Protein 3POD (pdb70)

Secondary structure (DSSP, 8-state):
-------PPP-------/-------PPP-------/-------PPP-------

Foldseek 3Di:
DADDDDDDDDDDDDDPD/DQDDDDDDDDDDDDDPD/DDDDDDDDDDDDDDDPD

Solvent-accessible surface area: 4622 Å² total

Radius of gyration: 19.17 Å; Cα contacts (8 Å, |Δi|>4): 153; chains: 3; bounding box: 61×9×31 Å

Structure (mmCIF, N/CA/C/O backbone):
data_3POD
#
_entry.id   3POD
#
_cell.length_a   84.880
_cell.length_b   23.440
_cell.length_c   25.800
_cell.angle_alpha   90.00
_cell.angle_beta   94.03
_cell.angle_gamma   90.00
#
_symmetry.space_group_name_H-M   'C 1 2 1'
#
loop_
_entity.id
_entity.type
_entity.pdbx_description
1 polymer 'MBL collagen-like peptide'
2 water water
#
loop_
_atom_site.group_PDB
_atom_site.id
_atom_site.type_symbol
_atom_site.label_atom_id
_atom_site.label_alt_id
_atom_site.label_comp_id
_atom_site.label_asym_id
_atom_site.label_entity_id
_atom_site.label_seq_id
_atom_site.pdbx_PDB_ins_code
_atom_site.Cartn_x
_atom_site.Cartn_y
_atom_site.Cartn_z
_atom_site.occupancy
_atom_site.B_iso_or_equiv
_atom_site.auth_seq_id
_atom_site.auth_comp_id
_atom_site.auth_asym_id
_atom_si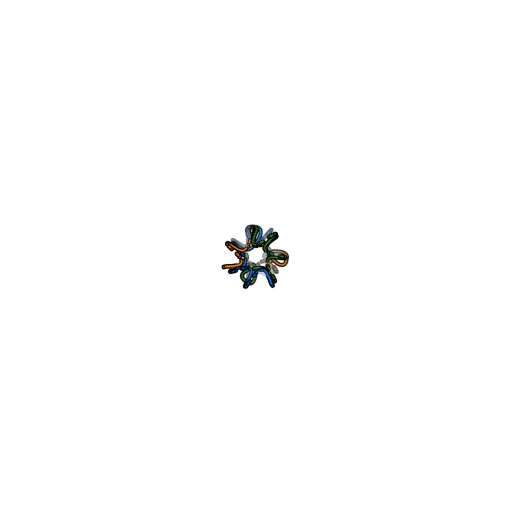te.auth_atom_id
_atom_site.pdbx_PDB_model_num
ATOM 4 N N . GLY A 1 2 ? -30.632 -4.024 -9.421 1.00 17.92 2 GLY A N 1
ATOM 5 C CA . GLY A 1 2 ? -30.438 -2.708 -8.754 1.00 16.93 2 GLY A CA 1
ATOM 6 C C . GLY A 1 2 ? -28.973 -2.355 -8.896 1.00 15.66 2 GLY A C 1
ATOM 7 O O . GLY A 1 2 ? -28.163 -3.219 -9.231 1.00 16.73 2 GLY A O 1
ATOM 8 N N . PRO A 1 3 ? -28.620 -1.095 -8.650 1.00 12.92 3 PRO A N 1
ATOM 9 C CA . PRO A 1 3 ? -27.205 -0.799 -8.666 1.00 12.16 3 PRO A CA 1
ATOM 10 C C . PRO A 1 3 ? -26.468 -1.539 -7.556 1.00 11.76 3 PRO A C 1
ATOM 11 O O . PRO A 1 3 ? -27.031 -1.696 -6.471 1.00 11.53 3 PRO A O 1
ATOM 23 N N . GLY A 1 5 ? -24.173 -1.849 -4.434 1.00 5.84 5 GLY A N 1
ATOM 24 C CA . GLY A 1 5 ? -23.822 -0.952 -3.352 1.00 4.69 5 GLY A CA 1
ATOM 25 C C . GLY A 1 5 ? -22.490 -0.294 -3.604 1.00 5.07 5 GLY A C 1
ATOM 26 O O . GLY A 1 5 ? -21.737 -0.727 -4.473 1.00 7.55 5 GLY A O 1
ATOM 27 N N . PRO A 1 6 ? -22.193 0.760 -2.838 1.00 6.15 6 PRO A N 1
ATOM 28 C CA . PRO A 1 6 ? -20.848 1.304 -2.921 1.00 6.73 6 PRO A CA 1
ATOM 29 C C . PRO A 1 6 ? -19.772 0.428 -2.393 1.00 4.86 6 PRO A C 1
ATOM 30 O O . PRO A 1 6 ? -20.050 -0.428 -1.564 1.00 5.94 6 PRO A O 1
ATOM 42 N N . GLY A 1 8 ? -16.921 -0.762 0.069 1.00 5.14 8 GLY A N 1
ATOM 43 C CA . GLY A 1 8 ? -16.868 -0.722 1.493 1.00 4.95 8 GLY A CA 1
ATOM 44 C C . GLY A 1 8 ? -15.830 0.287 1.992 1.00 3.93 8 GLY A C 1
ATOM 45 O O . GLY A 1 8 ? -15.092 0.966 1.194 1.00 4.75 8 GLY A O 1
ATOM 46 N N . PRO A 1 9 ? -15.714 0.370 3.316 1.00 5.59 9 PRO A N 1
ATOM 47 C CA . PRO A 1 9 ? -14.643 1.220 3.903 1.00 5.09 9 PRO A CA 1
ATOM 48 C C . PRO A 1 9 ? -13.236 0.703 3.532 1.00 5.77 9 PRO A C 1
ATOM 49 O O . PRO A 1 9 ? -13.103 -0.493 3.149 1.00 6.43 9 PRO A O 1
ATOM 61 N N . GLY A 1 11 ? -9.638 -0.971 4.027 1.00 6.12 11 GLY A N 1
ATOM 62 C CA . GLY A 1 11 ? -9.087 -2.002 4.876 1.00 6.15 11 GLY A CA 1
ATOM 63 C C . GLY A 1 11 ? -8.339 -1.510 6.108 1.00 6.55 11 GLY A C 1
ATOM 64 O O . GLY A 1 11 ? -8.021 -0.342 6.228 1.00 7.27 11 GLY A O 1
ATOM 65 N N . LYS A 1 12 ? -8.028 -2.461 6.990 1.00 7.69 12 LYS A N 1
ATOM 66 C CA . LYS A 1 12 ? -7.167 -2.219 8.141 1.00 8.43 12 LYS A CA 1
ATOM 67 C C . LYS A 1 12 ? -5.800 -1.700 7.709 1.00 7.41 12 LYS A C 1
ATOM 68 O O . LYS A 1 12 ? -5.275 -2.096 6.653 1.00 8.56 12 LYS A O 1
ATOM 74 N N . LEU A 1 13 ? -5.192 -0.881 8.557 1.00 5.92 13 LEU A N 1
ATOM 75 C CA . LEU A 1 13 ? -3.811 -0.493 8.394 1.00 7.03 13 LEU A CA 1
ATOM 76 C C . LEU A 1 13 ? -2.969 -1.760 8.273 1.00 6.77 13 LEU A C 1
ATOM 77 O O . LEU A 1 13 ? -3.218 -2.736 9.022 1.00 6.51 13 LEU A O 1
ATOM 82 N N . GLY A 1 14 ? -1.928 -1.751 7.431 1.00 6.34 14 GLY A N 1
ATOM 83 C CA . GLY A 1 14 ? -1.067 -2.911 7.328 1.00 6.27 14 GLY A CA 1
ATOM 84 C C . GLY A 1 14 ? -0.272 -3.203 8.604 1.00 6.46 14 GLY A C 1
ATOM 85 O O . GLY A 1 14 ? -0.142 -2.336 9.495 1.00 5.88 14 GLY A O 1
ATOM 86 N N . PRO A 1 15 ? 0.246 -4.429 8.719 1.00 6.14 15 PRO A N 1
ATOM 87 C CA . PRO A 1 15 ? 1.044 -4.735 9.885 1.00 6.70 15 PRO A CA 1
ATOM 88 C C . PRO A 1 15 ? 2.369 -3.966 9.909 1.00 5.23 15 PRO A C 1
ATOM 89 O O . PRO A 1 15 ? 2.863 -3.553 8.845 1.00 7.40 15 PRO A O 1
ATOM 101 N N . GLY A 1 17 ? 6.241 -3.257 9.6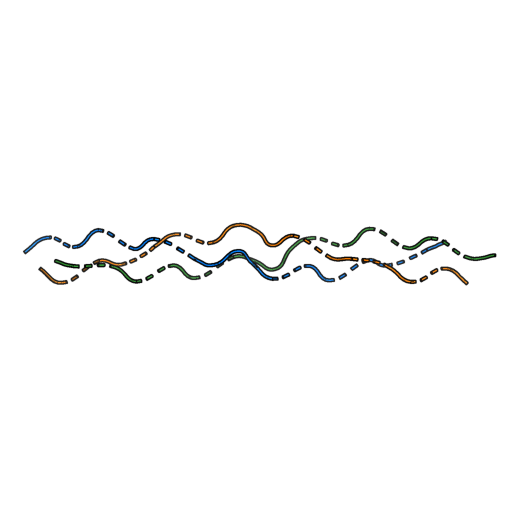97 1.00 6.17 17 GLY A N 1
ATOM 102 C CA . GLY A 1 17 ? 7.296 -3.823 8.909 1.00 7.46 17 GLY A CA 1
ATOM 103 C C . GLY A 1 17 ? 8.223 -4.745 9.661 1.00 8.14 17 GLY A C 1
ATOM 104 O O . GLY A 1 17 ? 8.216 -4.820 10.914 1.00 7.56 17 GLY A O 1
ATOM 105 N N . PRO A 1 18 ? 9.116 -5.396 8.888 1.00 8.53 18 PRO A N 1
ATOM 106 C CA . PRO A 1 18 ? 10.140 -6.204 9.469 1.00 9.62 18 PRO A CA 1
ATOM 107 C C . PRO A 1 18 ? 11.052 -5.409 10.422 1.00 7.02 18 PRO A C 1
ATOM 108 O O . PRO A 1 18 ? 11.250 -4.245 10.171 1.00 7.68 18 PRO A O 1
ATOM 120 N N . GLY A 1 20 ? 14.415 -3.725 11.747 1.00 4.70 20 GLY A N 1
ATOM 121 C CA . GLY A 1 20 ? 15.577 -3.291 11.020 1.00 4.32 20 GLY A CA 1
ATOM 122 C C . GLY A 1 20 ? 16.783 -4.182 11.158 1.00 3.35 20 GLY A C 1
ATOM 123 O O . GLY A 1 20 ? 16.810 -5.115 11.994 1.00 4.35 20 GLY A O 1
ATOM 124 N N . PRO A 1 21 ? 17.798 -3.929 10.321 1.00 3.40 21 PRO A N 1
ATOM 125 C CA . PRO A 1 21 ? 19.047 -4.688 10.416 1.00 3.60 21 PRO A CA 1
ATOM 126 C C . PRO A 1 21 ? 19.832 -4.350 11.676 1.00 3.61 21 PRO A C 1
ATOM 127 O O . PRO A 1 21 ? 19.603 -3.306 12.273 1.00 3.11 21 PRO A O 1
ATOM 139 N N . GLY A 1 23 ? 22.801 -2.910 13.969 1.00 4.75 23 GLY A N 1
ATOM 140 C CA . GLY A 1 23 ? 23.678 -1.781 13.865 1.00 5.36 23 GLY A CA 1
ATOM 141 C C . GLY A 1 23 ? 25.102 -2.109 13.406 1.00 5.17 23 GLY A C 1
ATOM 142 O O . GLY A 1 23 ? 25.487 -3.298 13.338 1.00 5.73 23 GLY A O 1
ATOM 143 N N . PRO A 1 24 ? 25.890 -1.063 13.182 1.00 5.95 24 PRO A N 1
ATOM 144 C CA . PRO A 1 24 ? 27.291 -1.219 12.877 1.00 7.15 24 PRO A CA 1
ATOM 145 C C . PRO A 1 24 ? 28.105 -1.688 14.079 1.00 6.78 24 PRO A C 1
ATOM 146 O O . PRO A 1 24 ? 27.667 -1.575 15.235 1.00 6.56 24 PRO A O 1
ATOM 162 N N . GLY B 1 2 ? -30.368 -4.206 -5.352 1.00 21.87 2 GLY B N 1
ATOM 163 C CA . GLY B 1 2 ? -28.979 -4.387 -5.689 1.00 19.38 2 GLY B CA 1
ATOM 164 C C . GLY B 1 2 ? -28.115 -5.281 -4.809 1.00 16.74 2 GLY B C 1
ATOM 165 O O . GLY B 1 2 ? -28.318 -5.481 -3.616 1.00 16.00 2 GLY B O 1
ATOM 166 N N . PRO B 1 3 ? -27.084 -5.819 -5.421 1.00 13.22 3 PRO B N 1
ATOM 167 C CA . PRO B 1 3 ? -26.100 -6.620 -4.659 1.00 11.84 3 PRO B CA 1
ATOM 168 C C . PRO B 1 3 ? -25.222 -5.766 -3.760 1.00 9.13 3 PRO B C 1
ATOM 169 O O . PRO B 1 3 ? -25.065 -4.557 -3.959 1.00 8.19 3 PRO B O 1
ATOM 181 N N . GLY B 1 5 ? -21.985 -3.939 -2.388 1.00 4.56 5 GLY B N 1
ATOM 182 C CA . GLY B 1 5 ? -20.849 -3.378 -3.047 1.00 4.11 5 GLY B CA 1
ATOM 183 C C . GLY B 1 5 ? -19.601 -4.221 -2.934 1.00 3.55 5 GLY B C 1
ATOM 184 O O . GLY B 1 5 ? -19.537 -5.169 -2.127 1.00 4.94 5 GLY B O 1
ATOM 185 N N . PRO B 1 6 ? -18.577 -3.875 -3.713 1.00 3.94 6 PRO B N 1
ATOM 186 C CA . PRO B 1 6 ? -17.298 -4.548 -3.634 1.00 4.33 6 PRO B CA 1
ATOM 187 C C . PRO B 1 6 ? -16.613 -4.255 -2.281 1.00 4.11 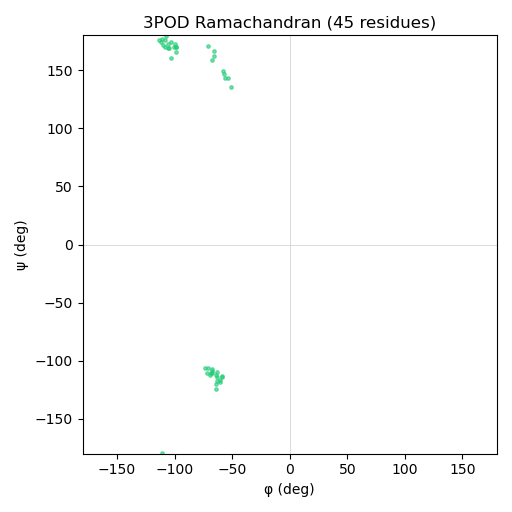6 PRO B C 1
ATOM 188 O O . PRO B 1 6 ? -16.932 -3.269 -1.612 1.00 3.87 6 PRO B O 1
ATOM 200 N N . GLY B 1 8 ? -13.879 -2.509 0.004 1.00 5.76 8 GLY B N 1
ATOM 201 C CA . GLY B 1 8 ? -13.309 -1.198 -0.112 1.00 4.88 8 GLY B CA 1
ATOM 202 C C . GLY B 1 8 ? -11.864 -1.259 -0.607 1.00 5.60 8 GLY B C 1
ATOM 203 O O . GLY B 1 8 ? -11.282 -2.362 -0.857 1.00 6.37 8 GLY B O 1
ATOM 204 N N . PRO B 1 9 ? -11.270 -0.073 -0.742 1.00 5.92 9 PRO B N 1
ATOM 205 C CA . PRO B 1 9 ? -9.866 -0.029 -1.112 1.00 7.97 9 PRO B CA 1
ATOM 206 C C . PRO B 1 9 ? -8.987 -0.677 -0.048 1.00 6.26 9 PRO B C 1
ATOM 207 O O . PRO B 1 9 ? -9.396 -0.805 1.099 1.00 6.41 9 PRO B O 1
ATOM 219 N N . GLY B 1 11 ? -6.195 -1.136 2.937 1.00 8.08 11 GLY B N 1
ATOM 220 C CA . GLY B 1 11 ? -5.720 -0.247 3.943 1.00 8.09 11 GLY B CA 1
ATOM 221 C C . GLY B 1 11 ? -4.388 0.362 3.567 1.00 9.86 11 GLY B C 1
ATOM 222 O O . GLY B 1 11 ? -3.693 -0.047 2.605 1.00 11.21 11 GLY B O 1
ATOM 223 N N . LYS B 1 12 ? -3.999 1.338 4.359 1.00 10.42 12 LYS B N 1
ATOM 224 C CA . LYS B 1 12 ? -2.719 1.995 4.194 1.00 11.69 12 LYS B CA 1
ATOM 225 C C . LYS B 1 12 ? -1.549 1.064 4.516 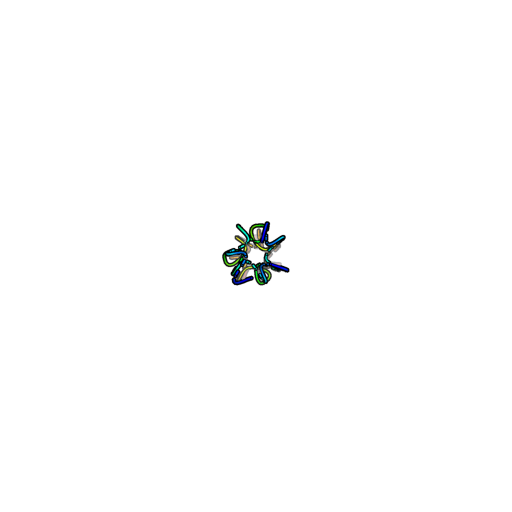1.00 10.84 12 LYS B C 1
ATOM 226 O O . LYS B 1 12 ? -1.657 0.120 5.292 1.00 8.12 12 LYS B O 1
ATOM 232 N N . LEU B 1 13 ? -0.392 1.445 3.974 1.00 10.91 13 LEU B N 1
ATOM 233 C CA . LEU B 1 13 ? 0.879 0.831 4.277 1.00 11.68 13 LEU B CA 1
ATOM 234 C C . LEU B 1 13 ? 1.082 0.771 5.763 1.00 10.02 13 LEU B C 1
ATOM 235 O O . LEU B 1 13 ? 0.867 1.782 6.470 1.00 10.68 13 LEU B O 1
ATOM 240 N N . GLY B 1 14 ? 1.544 -0.374 6.273 1.00 8.83 14 GLY B N 1
ATOM 241 C CA . GLY B 1 14 ? 1.795 -0.459 7.698 1.00 8.52 14 GLY B CA 1
ATOM 242 C C . GLY B 1 14 ? 2.939 0.464 8.155 1.00 6.86 14 GLY B C 1
ATOM 243 O O . GLY B 1 14 ? 3.773 0.961 7.307 1.00 8.76 14 GLY B O 1
ATOM 244 N N . PRO B 1 15 ? 3.064 0.672 9.482 1.00 5.46 15 PRO B N 1
ATOM 245 C CA . PRO B 1 15 ? 4.195 1.388 10.031 1.00 6.06 15 PRO B CA 1
ATOM 246 C C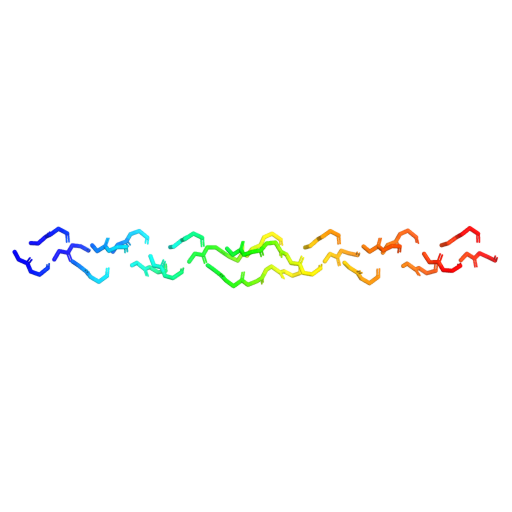 . PRO B 1 15 ? 5.526 0.706 9.726 1.00 5.11 15 PRO B C 1
ATOM 247 O O . PRO B 1 15 ? 5.567 -0.498 9.543 1.00 6.79 15 PRO B O 1
ATOM 259 N N . GLY B 1 17 ? 8.919 -1.162 10.707 1.00 5.36 17 GLY B N 1
ATOM 260 C CA . GLY B 1 17 ? 9.328 -2.017 11.779 1.00 4.23 17 GLY B CA 1
ATOM 261 C C . GLY B 1 17 ? 10.091 -1.282 12.885 1.00 4.98 17 GLY B C 1
ATOM 262 O O . GLY B 1 17 ? 10.487 -0.121 12.725 1.00 6.22 17 GLY B O 1
ATOM 263 N N . PRO B 1 18 ? 10.308 -1.971 14.000 1.00 5.30 18 PRO B N 1
ATOM 264 C CA . PRO B 1 18 ? 11.094 -1.364 15.074 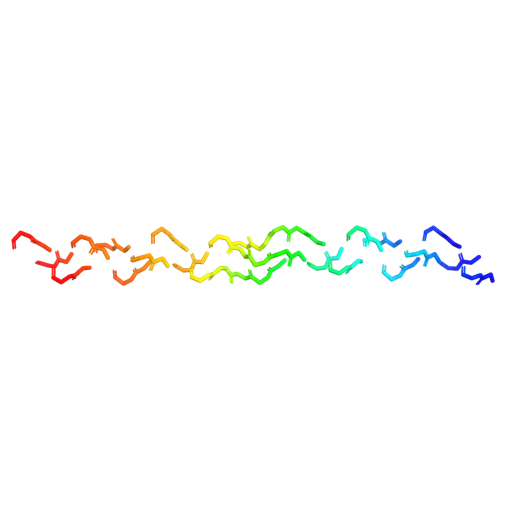1.00 5.14 18 PRO B CA 1
ATOM 265 C C . PRO B 1 18 ? 12.592 -1.342 14.693 1.00 4.23 18 PRO B C 1
ATOM 266 O O . PRO B 1 18 ? 13.021 -2.048 13.723 1.00 5.65 18 PRO B O 1
ATOM 278 N N . GLY B 1 20 ? 16.484 -2.201 14.546 1.00 3.91 20 GLY B N 1
ATOM 279 C CA . GLY B 1 20 ? 17.179 -3.436 14.624 1.00 3.83 20 GLY B CA 1
ATOM 280 C C . GLY B 1 20 ? 17.988 -3.650 15.876 1.00 3.11 20 GLY B C 1
ATOM 281 O O . GLY B 1 20 ? 18.154 -2.760 16.722 1.00 3.70 20 GLY B O 1
ATOM 282 N N . PRO B 1 21 ? 18.587 -4.848 15.976 1.00 3.80 21 PRO B N 1
ATOM 283 C CA . PRO B 1 21 ? 19.419 -5.146 17.130 1.00 4.25 21 PRO B CA 1
ATOM 284 C C . PRO B 1 21 ? 20.659 -4.235 17.212 1.00 3.55 21 PRO B C 1
ATOM 285 O O . PRO B 1 21 ? 21.151 -3.765 16.179 1.00 4.03 21 PRO B O 1
ATOM 297 N N . GLY B 1 23 ? 24.520 -3.490 17.091 1.00 4.31 23 GLY B N 1
ATOM 298 C CA . GLY B 1 23 ? 25.633 -4.094 16.434 1.00 5.38 23 GLY B CA 1
ATOM 299 C C . GLY B 1 23 ? 26.550 -4.791 17.421 1.00 5.30 23 GLY B C 1
ATOM 300 O O . GLY B 1 23 ? 26.396 -4.685 18.658 1.00 7.23 23 GLY B O 1
ATOM 301 N N . PRO B 1 24 ? 27.514 -5.532 16.891 1.00 6.66 24 PRO B N 1
ATOM 302 C CA . PRO B 1 24 ? 28.397 -6.297 17.754 1.00 8.07 24 PRO B CA 1
ATOM 303 C C . PRO B 1 24 ? 29.499 -5.417 18.357 1.00 9.21 24 PRO B C 1
ATOM 304 O O . PRO B 1 24 ? 29.687 -4.311 17.891 1.00 9.39 24 PRO B O 1
ATOM 320 N N . GLY C 1 2 ? -27.695 -1.480 -3.537 1.00 14.17 2 GLY C N 1
ATOM 321 C CA . GLY C 1 2 ? -27.355 -2.526 -2.584 1.00 10.12 2 GLY C CA 1
ATOM 322 C C . GLY C 1 2 ? -26.625 -1.981 -1.360 1.00 7.91 2 GLY C C 1
ATOM 323 O O . GLY C 1 2 ? -26.240 -0.802 -1.285 1.00 8.37 2 GLY C O 1
ATOM 324 N N . PRO C 1 3 ? -26.390 -2.871 -0.382 1.00 7.06 3 PRO C N 1
ATOM 325 C CA . PRO C 1 3 ? -25.645 -2.470 0.784 1.00 6.91 3 PRO C CA 1
ATOM 326 C C . PRO C 1 3 ? -24.226 -2.059 0.473 1.00 4.70 3 PRO C C 1
ATOM 327 O O . PRO C 1 3 ? -23.625 -2.588 -0.441 1.00 6.08 3 PRO C O 1
ATOM 339 N N . GLY C 1 5 ? -20.271 -2.282 0.623 1.00 3.46 5 GLY C N 1
ATOM 340 C CA . GLY C 1 5 ? -19.441 -3.442 0.661 1.00 3.67 5 GLY C CA 1
ATO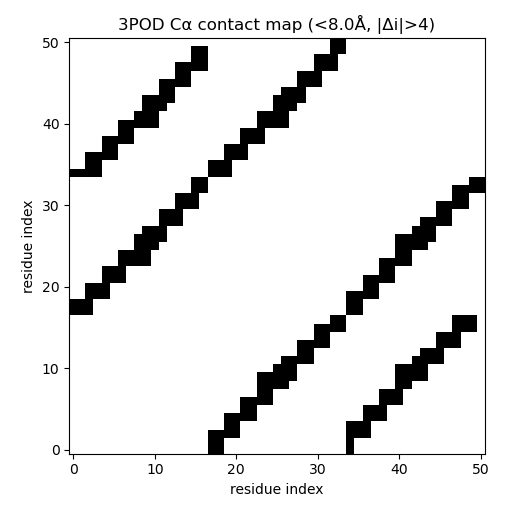M 341 C C . GLY C 1 5 ? -18.707 -3.653 1.949 1.00 3.45 5 GLY C C 1
ATOM 342 O O . GLY C 1 5 ? -18.698 -2.758 2.830 1.00 4.31 5 GLY C O 1
ATOM 343 N N . PRO C 1 6 ? -18.017 -4.806 2.051 1.00 4.16 6 PRO C N 1
ATOM 344 C CA . PRO C 1 6 ? -17.189 -5.041 3.235 1.00 4.71 6 PRO C CA 1
ATOM 345 C C . PRO C 1 6 ? -15.926 -4.157 3.264 1.00 4.34 6 PRO C C 1
ATOM 346 O O . PRO C 1 6 ? -15.555 -3.622 2.239 1.00 5.17 6 PRO C O 1
ATOM 358 N N . GLY C 1 8 ? -12.147 -3.196 2.995 1.00 5.97 8 GLY C N 1
ATOM 359 C CA . GLY C 1 8 ? -11.146 -3.648 2.066 1.00 6.77 8 GLY C CA 1
ATOM 360 C C . GLY C 1 8 ? -10.098 -4.568 2.651 1.00 7.21 8 GLY C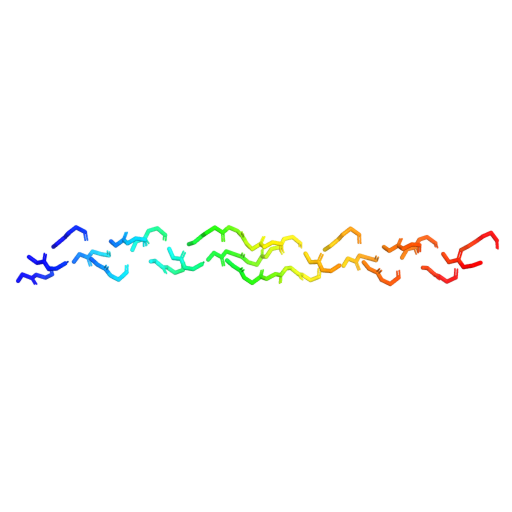 C 1
ATOM 361 O O . GLY C 1 8 ? -10.068 -4.799 3.846 1.00 7.16 8 GLY C O 1
ATOM 362 N N . PRO C 1 9 ? -9.195 -5.084 1.789 1.00 8.40 9 PRO C N 1
ATOM 363 C CA . PRO C 1 9 ? -8.076 -5.899 2.299 1.00 9.51 9 PRO C CA 1
ATOM 364 C C . PRO C 1 9 ? -7.137 -5.123 3.191 1.00 8.52 9 PRO C C 1
ATOM 365 O O . PRO C 1 9 ? -7.000 -3.899 3.061 1.00 8.80 9 PRO C O 1
ATOM 377 N N . GLY C 1 11 ? -3.843 -3.455 4.569 1.00 10.20 11 GLY C N 1
ATOM 378 C CA . GLY C 1 11 ? -2.693 -2.831 3.942 1.00 10.44 11 GLY C CA 1
ATOM 379 C C . GLY C 1 11 ? -1.466 -3.714 3.930 1.00 9.75 11 GLY C C 1
ATOM 380 O O . GLY C 1 11 ? -1.368 -4.735 4.627 1.00 9.86 11 GLY C O 1
ATOM 381 N N . LYS C 1 12 ? -0.569 -3.339 3.031 1.00 10.58 12 LYS C N 1
ATOM 382 C CA . LYS C 1 12 ? 0.724 -3.948 2.905 1.00 12.39 12 LYS C CA 1
ATOM 383 C C . LYS C 1 12 ? 1.508 -3.884 4.227 1.00 10.48 12 LYS C C 1
ATOM 384 O O . LYS C 1 12 ? 1.469 -2.883 4.906 1.00 9.86 12 LYS C O 1
ATOM 390 N N . LEU C 1 13 ? 2.280 -4.906 4.555 1.00 12.02 13 LEU C N 1
ATOM 391 C CA . LEU C 1 13 ? 3.200 -4.822 5.678 1.00 12.79 13 LEU C CA 1
ATOM 392 C C . LEU C 1 13 ? 4.139 -3.610 5.434 1.00 10.78 13 LEU C C 1
ATOM 393 O O . LEU C 1 13 ? 4.562 -3.333 4.279 1.00 11.45 13 LEU C O 1
ATOM 398 N N . GLY C 1 14 ? 4.548 -2.956 6.499 1.00 10.14 14 GLY C N 1
ATOM 399 C CA . GLY C 1 14 ? 5.315 -1.755 6.461 1.00 9.54 14 GLY C CA 1
ATOM 400 C C . GLY C 1 14 ? 6.751 -1.895 6.020 1.00 9.83 14 GLY C C 1
ATOM 401 O O . GLY C 1 14 ? 7.255 -3.060 5.842 1.00 10.22 14 GLY C O 1
ATOM 402 N N . PRO C 1 15 ? 7.405 -0.728 5.801 1.00 9.58 15 PRO C N 1
ATOM 403 C CA . PRO C 1 15 ? 8.856 -0.764 5.501 1.00 10.79 15 PRO C CA 1
ATOM 404 C C . PRO C 1 15 ? 9.683 -1.428 6.631 1.00 9.44 15 PRO C C 1
ATOM 405 O O . PRO C 1 15 ? 9.276 -1.496 7.806 1.00 8.71 15 PRO C O 1
ATOM 417 N N . GLY C 1 17 ? 12.293 -1.667 9.608 1.00 5.20 17 GLY C N 1
ATOM 418 C CA . GLY C 1 17 ? 12.623 -0.723 10.601 1.00 4.99 17 GLY C CA 1
ATOM 419 C C . GLY C 1 17 ? 14.011 -0.110 10.409 1.00 4.45 17 GLY C C 1
ATOM 420 O O . GLY C 1 17 ? 14.814 -0.579 9.594 1.00 5.50 17 GLY C O 1
ATOM 421 N N . PRO C 1 18 ? 14.302 0.947 11.205 1.00 5.91 18 PRO C N 1
ATOM 422 C CA . PRO C 1 18 ? 15.612 1.516 11.158 1.00 6.03 18 PRO C CA 1
ATOM 423 C C . PRO C 1 18 ? 16.756 0.542 11.550 1.00 4.40 18 PRO C C 1
ATOM 424 O O . PRO C 1 18 ? 16.531 -0.361 12.348 1.00 4.63 18 PRO C O 1
ATOM 436 N N . GLY C 1 20 ? 19.841 -0.823 13.693 1.00 3.40 20 GLY C N 1
ATOM 437 C CA . GLY C 1 20 ? 20.002 -0.773 15.140 1.00 4.12 20 GLY C CA 1
ATOM 438 C C . GLY C 1 20 ? 21.145 0.132 15.578 1.00 3.06 20 GLY C C 1
ATOM 439 O O . GLY C 1 20 ? 21.937 0.636 14.755 1.00 3.82 20 GLY C O 1
ATOM 440 N N . PRO C 1 21 ? 21.304 0.288 16.895 1.00 4.09 21 PRO C N 1
ATOM 441 C CA . PRO C 1 21 ? 22.359 1.136 17.454 1.00 3.64 21 PRO C CA 1
ATOM 442 C C . PRO C 1 21 ? 23.745 0.522 17.200 1.00 3.22 21 PRO C C 1
ATOM 443 O O . PRO C 1 21 ? 23.847 -0.688 16.994 1.00 4.05 21 PRO C O 1
ATOM 455 N N . GLY C 1 23 ? 27.205 -1.235 18.055 1.00 7.65 23 GLY C N 1
ATOM 456 C CA . GLY C 1 23 ? 27.787 -1.951 19.192 1.00 12.27 23 GLY C CA 1
ATOM 457 C C . GLY C 1 23 ? 28.727 -1.078 20.078 1.00 16.26 23 GLY C C 1
ATOM 458 O O . GLY C 1 23 ? 29.085 0.024 19.675 1.00 17.21 23 GLY C O 1
ATOM 459 N N . PRO C 1 24 ? 29.183 -1.605 21.213 0.80 20.06 24 PRO C N 1
ATOM 460 C CA . PRO C 1 24 ? 30.211 -0.934 21.994 0.80 23.05 24 PRO C CA 1
ATOM 461 C C . PRO C 1 24 ? 31.527 -0.743 21.202 0.80 25.10 24 PRO C C 1
ATOM 462 O O . PRO C 1 24 ? 31.863 -1.589 20.338 0.80 22.75 24 PRO C O 1
#

B-factor: mean 10.69, std 7.04, range [3.04, 47.63]

Sequence (51 aa):
GPGPGPGKLGPGPGPGPGPGPGPGKLGPGPGPGPGPGPGPGKLGPGPGPGP